Protein AF-A0A7C6WS92-F1 (afdb_monomer_lite)

Sequence (101 aa):
MKWFLNLKLGLKLSLVITLVMLISFSFLGLYAYFTAQSLLTTNINMFYSSSAQEAAKQIRHILNIELTKIESIAARPEIKTMDWSVQENVLKQEVERIGSM

Radius of gyration: 36.91 Å; chains: 1; bounding box: 66×20×95 Å

Structure (mmCIF, N/CA/C/O backbone):
data_AF-A0A7C6WS92-F1
#
_entry.id   AF-A0A7C6WS92-F1
#
loop_
_atom_site.group_PDB
_atom_site.id
_atom_site.type_symbol
_atom_site.label_atom_id
_atom_site.label_alt_id
_atom_site.label_comp_id
_atom_site.label_asym_id
_atom_site.label_entity_id
_atom_site.label_seq_id
_atom_site.pdbx_PDB_ins_code
_atom_site.Cartn_x
_atom_site.Cartn_y
_atom_site.Cartn_z
_atom_site.occupancy
_atom_site.B_iso_or_equiv
_atom_site.auth_seq_id
_atom_site.auth_comp_id
_atom_site.auth_asym_id
_atom_site.auth_atom_id
_atom_site.pdbx_PDB_model_num
ATOM 1 N N . MET A 1 1 ? 24.556 -6.493 -49.344 1.00 57.84 1 MET A N 1
ATOM 2 C CA . MET A 1 1 ? 25.214 -5.262 -48.836 1.00 57.84 1 MET A CA 1
ATOM 3 C C . MET A 1 1 ? 25.877 -4.374 -49.907 1.00 57.84 1 MET A C 1
ATOM 5 O O . MET A 1 1 ? 26.517 -3.399 -49.542 1.00 57.84 1 MET A O 1
ATOM 9 N N . LYS A 1 2 ? 25.698 -4.621 -51.221 1.00 54.31 2 LYS A N 1
ATOM 10 C CA . LYS A 1 2 ? 26.279 -3.763 -52.282 1.00 54.31 2 LYS A CA 1
ATOM 11 C C . LYS A 1 2 ? 25.687 -2.343 -52.317 1.00 54.31 2 LYS A C 1
ATOM 13 O O . LYS A 1 2 ? 26.392 -1.396 -52.632 1.00 54.31 2 LYS A O 1
ATOM 18 N N . TRP A 1 3 ? 24.418 -2.194 -51.927 1.00 69.31 3 TRP A N 1
ATOM 19 C CA . TRP A 1 3 ? 23.730 -0.899 -51.888 1.00 69.31 3 TRP A CA 1
ATOM 20 C C . TRP A 1 3 ? 24.334 0.064 -50.857 1.00 69.31 3 TRP A C 1
ATOM 22 O O . TRP A 1 3 ? 24.589 1.215 -51.185 1.00 69.31 3 TRP A O 1
ATOM 32 N N . PHE A 1 4 ? 24.670 -0.425 -49.655 1.00 64.56 4 PHE A N 1
ATOM 33 C CA . PHE A 1 4 ? 25.281 0.399 -48.607 1.00 64.56 4 PHE A CA 1
ATOM 34 C C . PHE A 1 4 ? 26.659 0.922 -49.026 1.00 64.56 4 PHE A C 1
ATOM 36 O O . PHE A 1 4 ? 26.969 2.084 -48.799 1.00 64.56 4 PHE A O 1
ATOM 43 N N . LEU A 1 5 ? 27.467 0.094 -49.701 1.00 65.69 5 LEU A N 1
ATOM 44 C CA . LEU A 1 5 ? 28.803 0.452 -50.192 1.00 65.69 5 LEU A CA 1
ATOM 45 C C . LEU A 1 5 ? 28.790 1.553 -51.269 1.00 65.69 5 LEU A C 1
ATOM 47 O O . LEU A 1 5 ? 29.750 2.319 -51.322 1.00 65.69 5 LEU A O 1
ATOM 51 N N . ASN A 1 6 ? 27.700 1.704 -52.029 1.00 72.62 6 ASN A N 1
ATOM 52 C CA . ASN A 1 6 ? 27.552 2.724 -53.079 1.00 72.62 6 ASN A CA 1
ATOM 53 C C . ASN A 1 6 ? 27.014 4.083 -52.583 1.00 72.62 6 ASN A C 1
ATOM 55 O O . ASN A 1 6 ? 26.856 5.009 -53.376 1.00 72.62 6 ASN A O 1
ATOM 59 N N . LEU A 1 7 ? 26.733 4.233 -51.285 1.00 76.25 7 LEU A N 1
ATOM 60 C CA . LEU A 1 7 ? 26.251 5.495 -50.715 1.00 76.25 7 LEU A CA 1
ATOM 61 C C . LEU A 1 7 ? 27.398 6.491 -50.474 1.00 76.25 7 LEU A C 1
ATOM 63 O O . LEU A 1 7 ? 28.515 6.103 -50.112 1.00 76.25 7 LEU A O 1
ATOM 67 N N . LYS A 1 8 ? 27.093 7.791 -50.617 1.00 85.25 8 LYS A N 1
ATOM 68 C CA . LYS A 1 8 ? 27.999 8.892 -50.243 1.00 85.25 8 LYS A CA 1
ATOM 69 C C . LYS A 1 8 ? 28.442 8.728 -48.784 1.00 85.25 8 LYS A C 1
ATOM 71 O O . LYS A 1 8 ? 27.640 8.356 -47.928 1.00 85.25 8 LYS A O 1
ATOM 76 N N . LEU A 1 9 ? 29.706 9.045 -48.499 1.00 83.00 9 LEU A N 1
ATOM 77 C CA . LEU A 1 9 ? 30.336 8.816 -47.192 1.00 83.00 9 LEU A CA 1
ATOM 78 C C . LEU A 1 9 ? 29.533 9.417 -46.021 1.00 83.00 9 LEU A C 1
ATOM 80 O O . LEU A 1 9 ? 29.316 8.740 -45.021 1.00 83.00 9 LEU A O 1
ATOM 84 N N . GLY A 1 10 ? 29.011 10.639 -46.183 1.00 84.44 10 GLY A N 1
ATOM 85 C CA . GLY A 1 10 ? 28.190 11.297 -45.159 1.00 84.44 10 GLY A CA 1
ATOM 86 C C . GLY A 1 10 ? 26.870 10.577 -44.859 1.00 84.44 10 GLY A C 1
ATOM 87 O O . GLY A 1 10 ? 26.445 10.527 -43.708 1.00 84.44 10 GLY A O 1
ATOM 88 N N . LEU A 1 11 ? 26.254 9.945 -45.864 1.00 87.44 11 LEU A N 1
ATOM 89 C CA . LEU A 1 11 ? 24.991 9.228 -45.684 1.00 87.44 11 LEU A CA 1
ATOM 90 C C . LEU A 1 11 ? 25.206 7.894 -44.959 1.00 87.44 11 LEU A C 1
ATOM 92 O O . LEU A 1 11 ? 24.410 7.545 -44.097 1.00 87.44 11 LEU A O 1
ATOM 96 N N . LYS A 1 12 ? 26.322 7.198 -45.226 1.00 86.00 12 LYS A N 1
ATOM 97 C CA . LYS A 1 12 ? 26.728 6.005 -44.457 1.00 86.00 12 LYS A CA 1
ATOM 98 C C . LYS A 1 12 ? 26.914 6.333 -42.976 1.00 86.00 12 LYS A C 1
ATOM 100 O O . LYS A 1 12 ? 26.414 5.605 -42.125 1.00 86.00 12 LYS A O 1
ATOM 105 N N . LEU A 1 13 ? 27.615 7.431 -42.685 1.00 90.50 13 LEU A N 1
ATOM 106 C CA . LEU A 1 13 ? 27.920 7.846 -41.317 1.00 90.50 13 LEU A CA 1
ATOM 107 C C . LEU A 1 13 ? 26.642 8.208 -40.549 1.00 90.50 13 LEU A C 1
ATOM 109 O O . LEU A 1 13 ? 26.429 7.722 -39.442 1.00 90.50 13 LEU A O 1
ATOM 113 N N . SER A 1 14 ? 25.757 8.989 -41.175 1.00 93.06 14 SER A N 1
ATOM 114 C CA . SER A 1 14 ? 24.464 9.352 -40.590 1.00 93.06 14 SER A CA 1
ATOM 115 C C . SER A 1 14 ? 23.603 8.124 -40.293 1.00 93.06 14 SER A C 1
ATOM 117 O O . SER A 1 14 ? 23.038 8.045 -39.208 1.00 93.06 14 SER A O 1
ATOM 119 N N . LEU A 1 15 ? 23.546 7.144 -41.201 1.00 91.94 15 LEU A N 1
ATOM 120 C CA . LEU A 1 15 ? 22.745 5.927 -41.018 1.00 91.94 15 LEU A CA 1
ATOM 121 C C . LEU A 1 15 ? 23.226 5.100 -39.819 1.00 91.94 15 LEU A C 1
ATOM 123 O O . LEU A 1 15 ? 22.410 4.615 -39.038 1.00 91.94 15 LEU A O 1
ATOM 127 N N . VAL A 1 16 ? 24.546 4.977 -39.646 1.00 92.94 16 VAL A N 1
ATOM 128 C CA . VAL A 1 16 ? 25.136 4.273 -38.497 1.00 92.94 16 VAL A CA 1
ATOM 129 C C . VAL A 1 16 ? 24.844 5.017 -37.195 1.00 92.94 16 VAL A C 1
ATOM 131 O O . VAL A 1 16 ? 24.418 4.391 -36.229 1.00 92.94 16 VAL A O 1
ATOM 134 N N . ILE A 1 17 ? 25.012 6.342 -37.166 1.00 95.12 17 ILE A N 1
ATOM 135 C CA . ILE A 1 17 ? 24.746 7.152 -35.967 1.00 95.12 17 ILE A CA 1
ATOM 136 C C . ILE A 1 17 ? 23.275 7.047 -35.557 1.00 95.12 17 ILE A C 1
ATOM 138 O O . ILE A 1 17 ? 22.981 6.788 -34.391 1.00 95.12 17 ILE A O 1
ATOM 142 N N . THR A 1 18 ? 22.348 7.190 -36.507 1.00 96.00 18 THR A N 1
ATOM 143 C CA . THR A 1 18 ? 20.912 7.066 -36.236 1.00 96.00 18 THR A CA 1
ATOM 144 C C . THR A 1 18 ? 20.559 5.669 -35.73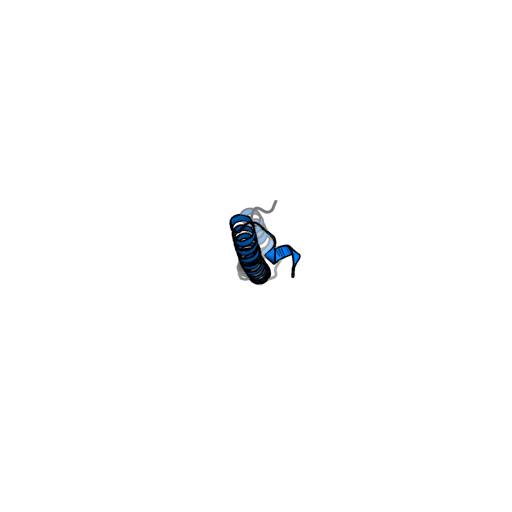8 1.00 96.00 18 THR A C 1
ATOM 146 O O . THR A 1 18 ? 19.790 5.546 -34.790 1.00 96.00 18 THR A O 1
ATOM 149 N N . LEU A 1 19 ? 21.142 4.618 -36.321 1.00 95.81 19 LEU A N 1
ATOM 150 C CA . LEU A 1 19 ? 20.899 3.247 -35.878 1.00 95.81 19 LEU A CA 1
ATOM 151 C 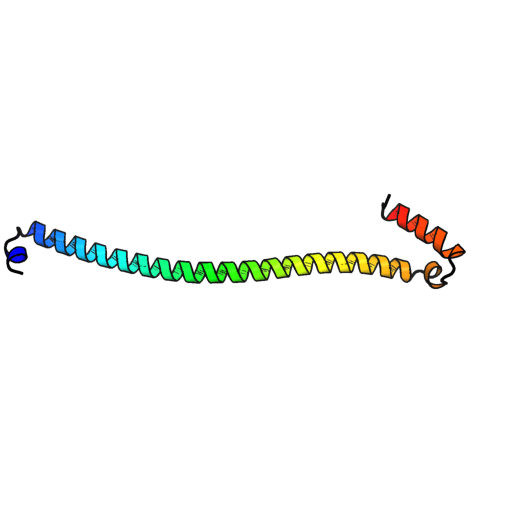C . LEU A 1 19 ? 21.379 3.024 -34.439 1.00 95.81 19 LEU A C 1
ATOM 153 O O . LEU A 1 19 ? 20.645 2.464 -33.629 1.00 95.81 19 LEU A O 1
ATOM 157 N N . VAL A 1 20 ? 22.583 3.496 -34.107 1.00 96.56 20 VAL A N 1
ATOM 158 C CA . VAL A 1 20 ? 23.131 3.395 -32.748 1.00 96.56 20 VAL A CA 1
ATOM 159 C C . VAL A 1 20 ? 22.264 4.166 -31.754 1.00 96.56 20 VAL A C 1
ATOM 161 O O . VAL A 1 20 ? 21.945 3.624 -30.699 1.00 96.56 20 VAL A O 1
ATOM 164 N N . MET A 1 21 ? 21.833 5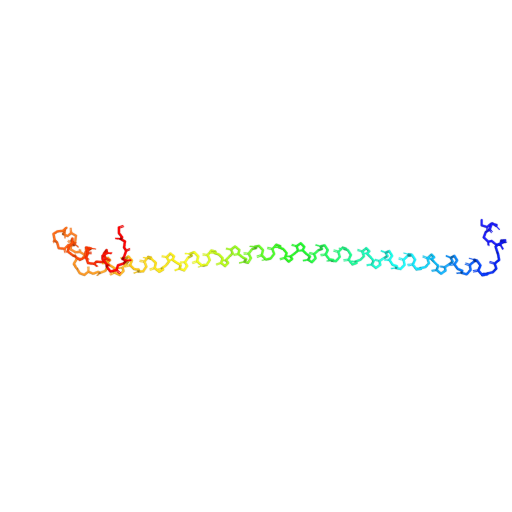.383 -32.101 1.00 96.69 21 MET A N 1
ATOM 165 C CA . MET A 1 21 ? 20.912 6.168 -31.272 1.00 96.69 21 MET A CA 1
ATOM 166 C C . MET A 1 21 ? 19.586 5.443 -31.044 1.00 96.69 21 MET A C 1
ATOM 168 O O . MET A 1 21 ? 19.094 5.378 -29.923 1.00 96.69 21 MET A O 1
ATOM 172 N N . LEU A 1 22 ? 19.000 4.874 -32.096 1.00 97.12 22 LEU A N 1
ATOM 173 C CA . LEU A 1 22 ? 17.716 4.189 -31.996 1.00 97.12 22 LEU A CA 1
ATOM 174 C C . LEU A 1 22 ? 17.821 2.978 -31.062 1.00 97.12 22 LEU A C 1
ATOM 176 O O . LEU A 1 22 ? 16.957 2.787 -30.207 1.00 97.12 22 LEU A O 1
ATOM 180 N N . ILE A 1 23 ? 18.908 2.210 -31.163 1.00 97.12 23 ILE A N 1
ATOM 181 C CA . ILE A 1 23 ? 19.169 1.066 -30.283 1.00 97.12 23 ILE A CA 1
ATOM 182 C C . ILE A 1 23 ? 19.360 1.520 -28.832 1.00 97.12 23 ILE A C 1
ATOM 184 O O . ILE A 1 23 ? 18.740 0.949 -27.935 1.00 97.12 23 ILE A O 1
ATOM 188 N N . SER A 1 24 ? 20.177 2.547 -28.584 1.00 96.44 24 SER A N 1
ATOM 189 C CA . SER A 1 24 ? 20.462 3.000 -27.219 1.00 96.44 24 SER A CA 1
ATOM 190 C C . SER A 1 24 ? 19.227 3.582 -26.531 1.00 96.44 24 SER A C 1
ATOM 192 O O . SER A 1 24 ? 18.937 3.214 -25.392 1.00 96.44 24 SER A O 1
ATOM 194 N N . PHE A 1 25 ? 18.441 4.410 -27.224 1.00 96.81 25 PHE A N 1
ATOM 195 C CA . PHE A 1 25 ? 17.192 4.939 -26.674 1.00 96.81 25 PHE A CA 1
ATOM 196 C C . PHE A 1 25 ? 16.129 3.859 -26.478 1.00 96.81 25 PHE A C 1
ATOM 198 O O . PHE A 1 25 ? 15.431 3.883 -25.467 1.00 96.81 25 PHE A O 1
ATOM 205 N N . SER A 1 26 ? 16.029 2.886 -27.387 1.00 96.94 26 SER A N 1
ATOM 206 C CA . SER A 1 26 ? 15.083 1.774 -27.228 1.00 96.94 26 SER A CA 1
ATOM 207 C C . SER A 1 26 ? 15.429 0.923 -26.011 1.00 96.94 26 SER A C 1
ATOM 209 O O . SER A 1 26 ? 14.547 0.585 -25.224 1.00 96.94 26 SER A O 1
ATOM 211 N N . PHE A 1 27 ? 16.715 0.618 -25.816 1.00 96.94 27 PHE A N 1
ATOM 212 C CA . PHE A 1 27 ? 17.174 -0.146 -24.661 1.00 96.94 27 PHE A CA 1
ATOM 213 C C . PHE A 1 27 ? 16.887 0.588 -23.348 1.00 96.94 27 PHE A C 1
ATOM 215 O O . PHE A 1 27 ? 16.303 0.010 -22.432 1.00 96.94 27 PHE A O 1
ATOM 222 N N . LEU A 1 28 ? 17.235 1.876 -23.273 1.00 96.88 28 LEU A N 1
ATOM 223 C CA . LEU A 1 28 ? 16.969 2.699 -22.093 1.00 96.88 28 LEU A CA 1
ATOM 224 C C . LEU A 1 28 ? 15.471 2.836 -21.814 1.00 96.88 28 LEU A C 1
ATOM 226 O O . LEU A 1 28 ? 15.054 2.711 -20.666 1.00 96.88 28 LEU A O 1
ATOM 230 N N . GLY A 1 29 ? 14.662 3.051 -22.853 1.00 96.94 29 GLY A N 1
ATOM 231 C CA . GLY A 1 29 ? 13.212 3.167 -22.733 1.00 96.94 29 GLY A CA 1
ATOM 232 C C . GLY A 1 29 ? 12.575 1.891 -22.189 1.00 96.94 29 GLY A C 1
ATOM 233 O O . GLY A 1 29 ? 11.796 1.956 -21.241 1.00 96.94 29 GLY A O 1
ATOM 234 N N . LEU A 1 30 ? 12.953 0.728 -22.727 1.00 97.00 30 LEU A N 1
ATOM 235 C CA . LEU A 1 30 ? 12.468 -0.565 -22.238 1.00 97.00 30 LEU A CA 1
ATOM 236 C C . LEU A 1 30 ? 12.907 -0.820 -20.795 1.00 97.00 30 LEU A C 1
ATOM 238 O O . LEU A 1 30 ? 12.084 -1.182 -19.957 1.00 97.00 30 LEU A O 1
ATOM 242 N N . TYR A 1 31 ? 14.182 -0.585 -20.482 1.00 97.56 31 TYR A N 1
ATOM 243 C CA . TYR A 1 31 ? 14.703 -0.768 -19.129 1.00 97.56 31 TYR A CA 1
ATOM 244 C C . TYR A 1 31 ? 13.979 0.121 -18.107 1.00 97.56 31 TYR A C 1
ATOM 246 O O . TYR A 1 31 ? 13.551 -0.350 -17.048 1.00 97.56 31 TYR A O 1
ATOM 254 N N . ALA A 1 32 ? 13.790 1.399 -18.444 1.00 97.00 32 ALA A N 1
ATOM 255 C CA . ALA A 1 32 ? 13.057 2.344 -17.614 1.00 97.00 32 ALA A CA 1
ATOM 256 C C . ALA A 1 32 ? 11.592 1.925 -17.442 1.00 97.00 32 ALA A C 1
ATOM 258 O O . ALA A 1 32 ? 11.080 1.966 -16.326 1.00 97.00 32 ALA A O 1
ATOM 259 N N . TYR A 1 33 ? 10.939 1.467 -18.514 1.00 96.62 33 TYR A N 1
ATOM 260 C CA . TYR A 1 33 ? 9.552 1.012 -18.480 1.00 96.62 33 TYR A CA 1
AT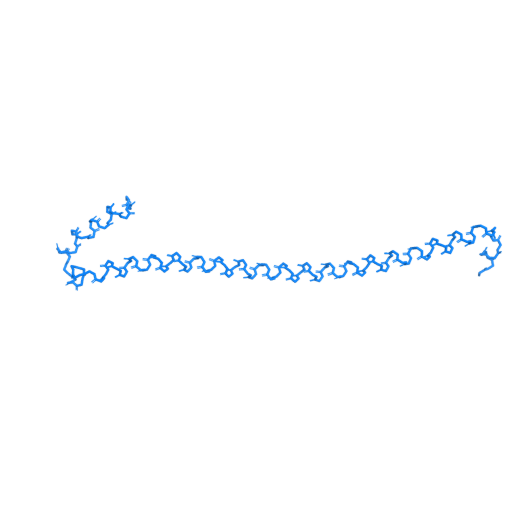OM 261 C C . TYR A 1 33 ? 9.355 -0.175 -17.530 1.00 96.62 33 TYR A C 1
ATOM 263 O O . TYR A 1 33 ? 8.520 -0.101 -16.629 1.00 96.62 33 TYR A O 1
ATOM 271 N N . PHE A 1 34 ? 10.157 -1.236 -17.665 1.00 96.06 34 PHE A N 1
ATOM 272 C CA . PHE A 1 34 ? 10.045 -2.415 -16.798 1.00 96.06 34 PHE A CA 1
ATOM 273 C C . PHE A 1 34 ? 10.344 -2.087 -15.332 1.00 96.06 34 PHE A C 1
ATOM 275 O O . PHE A 1 34 ? 9.649 -2.557 -14.428 1.00 96.06 34 PHE A O 1
ATOM 282 N N . THR A 1 35 ? 11.337 -1.229 -15.088 1.00 96.44 35 THR A N 1
ATOM 283 C CA . THR A 1 35 ? 11.678 -0.778 -13.733 1.00 96.44 35 THR A CA 1
ATOM 284 C C . THR A 1 35 ? 10.535 0.030 -13.119 1.00 96.44 35 THR A C 1
ATOM 286 O O . THR A 1 35 ? 10.101 -0.257 -12.002 1.00 96.44 35 THR A O 1
ATOM 289 N N . ALA A 1 36 ? 10.004 1.010 -13.856 1.00 95.38 36 ALA A N 1
ATOM 290 C CA . ALA A 1 36 ? 8.902 1.850 -13.403 1.00 95.38 36 ALA A CA 1
ATOM 291 C C . ALA A 1 36 ? 7.639 1.026 -13.130 1.00 95.38 36 ALA A C 1
ATOM 293 O O . ALA A 1 36 ? 7.003 1.220 -12.099 1.00 95.38 36 ALA A O 1
ATOM 294 N N . GLN A 1 37 ? 7.308 0.066 -13.996 1.00 95.19 37 GLN A N 1
ATOM 295 C CA . GLN A 1 37 ? 6.162 -0.824 -13.812 1.00 95.19 37 GLN A CA 1
ATOM 296 C C . GLN A 1 37 ? 6.273 -1.647 -12.519 1.00 95.19 37 GLN A C 1
ATOM 298 O O . GLN A 1 37 ? 5.316 -1.713 -11.741 1.00 95.19 37 GLN A O 1
ATOM 303 N N . SER A 1 38 ? 7.440 -2.250 -12.269 1.00 94.25 38 SER A N 1
ATOM 304 C CA . SER A 1 38 ? 7.687 -3.052 -11.065 1.00 94.25 38 SER A CA 1
ATOM 305 C C . SER A 1 38 ? 7.605 -2.204 -9.794 1.00 94.25 38 SER A C 1
ATOM 307 O O . SER A 1 38 ? 6.918 -2.566 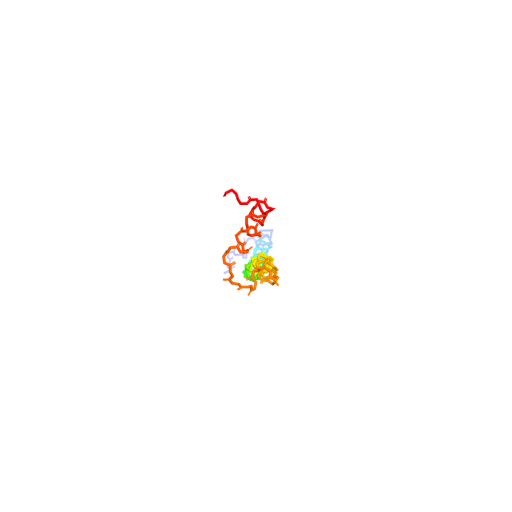-8.833 1.00 94.25 38 SER A O 1
ATOM 309 N N . LEU A 1 39 ? 8.257 -1.036 -9.801 1.00 95.12 39 LEU A N 1
ATOM 310 C CA . LEU A 1 39 ? 8.230 -0.110 -8.673 1.00 95.12 39 LEU A CA 1
ATOM 311 C C . LEU A 1 39 ? 6.818 0.407 -8.419 1.00 95.12 39 LEU A C 1
ATOM 313 O O . LEU A 1 39 ? 6.378 0.413 -7.274 1.00 95.12 39 LEU A O 1
ATOM 317 N N . LEU A 1 40 ? 6.089 0.804 -9.460 1.00 95.56 40 LEU A N 1
ATOM 318 C CA . LEU A 1 40 ? 4.738 1.334 -9.319 1.00 95.56 40 LEU A CA 1
ATOM 319 C C . LEU A 1 40 ? 3.798 0.287 -8.719 1.00 95.56 40 LEU A C 1
ATOM 321 O O . LEU A 1 40 ? 3.123 0.570 -7.736 1.00 95.56 40 LEU A O 1
ATOM 325 N N . THR A 1 41 ? 3.819 -0.940 -9.241 1.00 93.75 41 THR A N 1
ATOM 326 C CA . THR A 1 41 ? 2.988 -2.043 -8.732 1.00 93.75 41 THR A CA 1
ATOM 327 C C . THR A 1 41 ? 3.291 -2.342 -7.263 1.00 93.75 41 THR A C 1
ATOM 329 O O . THR A 1 41 ? 2.382 -2.479 -6.445 1.00 93.75 41 THR A O 1
ATOM 332 N N . THR A 1 42 ? 4.575 -2.389 -6.903 1.00 94.75 42 THR A N 1
ATOM 333 C CA . THR A 1 42 ? 5.009 -2.647 -5.523 1.00 94.75 42 THR A CA 1
ATOM 334 C C . THR A 1 42 ? 4.574 -1.520 -4.585 1.00 94.75 42 THR A C 1
ATOM 336 O O . THR A 1 42 ? 4.001 -1.784 -3.529 1.00 94.75 42 THR A O 1
ATOM 339 N N . ASN A 1 43 ? 4.780 -0.262 -4.983 1.00 94.56 43 ASN A N 1
ATOM 340 C CA . ASN A 1 43 ? 4.379 0.902 -4.192 1.00 94.56 43 ASN A CA 1
ATOM 341 C C . ASN A 1 43 ? 2.863 0.973 -4.006 1.00 94.56 43 ASN A C 1
ATOM 343 O O . ASN A 1 43 ? 2.407 1.231 -2.898 1.00 94.56 43 ASN A O 1
ATOM 347 N N . ILE A 1 44 ? 2.087 0.696 -5.054 1.00 95.12 44 ILE A N 1
ATOM 348 C CA . ILE A 1 44 ? 0.624 0.679 -4.989 1.00 95.12 44 ILE A CA 1
ATOM 349 C C . ILE A 1 44 ? 0.139 -0.378 -3.989 1.00 95.12 44 ILE A C 1
ATOM 351 O O . ILE A 1 44 ? -0.668 -0.069 -3.115 1.00 95.12 44 ILE A O 1
ATOM 355 N N . ASN A 1 45 ? 0.665 -1.604 -4.060 1.00 93.12 45 ASN A N 1
ATOM 356 C CA . ASN A 1 45 ? 0.275 -2.674 -3.138 1.00 93.12 45 ASN A CA 1
ATOM 357 C C . ASN A 1 45 ? 0.638 -2.350 -1.681 1.00 93.12 45 ASN A C 1
ATOM 359 O O . ASN A 1 45 ? -0.186 -2.533 -0.782 1.00 93.12 45 ASN A O 1
ATOM 363 N N . MET A 1 46 ? 1.845 -1.826 -1.440 1.00 93.56 46 MET A N 1
ATOM 364 C CA . MET A 1 46 ? 2.258 -1.395 -0.101 1.00 93.56 46 MET A CA 1
ATOM 365 C C . MET A 1 46 ? 1.390 -0.245 0.418 1.00 93.56 46 MET A C 1
ATOM 367 O O . MET A 1 46 ? 0.971 -0.267 1.575 1.00 93.56 46 MET A O 1
ATOM 371 N N . PHE A 1 47 ? 1.079 0.733 -0.435 1.00 95.44 47 PHE A N 1
ATOM 372 C CA . PHE A 1 47 ? 0.232 1.866 -0.083 1.00 95.44 47 PHE A CA 1
ATOM 373 C C . PHE A 1 47 ? -1.183 1.420 0.295 1.00 95.44 47 PHE A C 1
ATOM 375 O O . PHE A 1 47 ? -1.675 1.823 1.347 1.00 95.44 47 PHE A O 1
ATOM 382 N N . TYR A 1 48 ? -1.815 0.547 -0.497 1.00 92.69 48 TYR A N 1
ATOM 383 C CA . TYR A 1 48 ? -3.150 0.031 -0.184 1.00 92.69 48 TYR A CA 1
ATOM 384 C C . TYR A 1 48 ? -3.181 -0.734 1.138 1.00 92.69 48 TYR A C 1
ATOM 386 O O . TYR A 1 48 ? -4.058 -0.484 1.963 1.00 92.69 48 TYR A O 1
ATOM 394 N N . SER A 1 49 ? -2.215 -1.628 1.371 1.00 95.12 49 SER A N 1
ATOM 395 C CA . SER A 1 49 ? -2.147 -2.386 2.624 1.00 95.12 49 SER A CA 1
ATOM 396 C C . SER A 1 49 ? -1.928 -1.471 3.829 1.00 95.12 49 SER A C 1
ATOM 398 O O . SER A 1 49 ? -2.593 -1.630 4.851 1.00 95.12 49 SER A O 1
ATOM 400 N N . SER A 1 50 ? -1.014 -0.506 3.712 1.00 95.88 50 SER A N 1
ATOM 401 C CA . SER A 1 50 ? -0.729 0.462 4.773 1.00 95.88 50 SER A CA 1
ATOM 402 C C . SER A 1 50 ? -1.950 1.336 5.068 1.00 95.88 50 SER A C 1
ATOM 404 O O . SER A 1 50 ? -2.370 1.455 6.215 1.00 95.88 50 SER A O 1
ATOM 406 N N . SER A 1 51 ? -2.599 1.863 4.027 1.00 95.50 51 SER A N 1
ATOM 407 C CA . SER A 1 51 ? -3.806 2.682 4.160 1.00 95.50 51 SER A CA 1
ATOM 408 C C . SER A 1 51 ? -4.956 1.911 4.812 1.00 95.50 51 SER A C 1
ATOM 410 O O . SER A 1 51 ? -5.589 2.426 5.734 1.00 95.50 51 SER A O 1
ATOM 412 N N . ALA A 1 52 ? -5.185 0.658 4.407 1.00 95.88 52 ALA A N 1
ATOM 413 C CA . ALA A 1 52 ? -6.193 -0.199 5.024 1.00 95.88 52 ALA A CA 1
ATOM 414 C C . ALA A 1 52 ? -5.882 -0.473 6.505 1.00 95.88 52 ALA A C 1
ATOM 416 O O . ALA A 1 52 ? -6.781 -0.435 7.347 1.00 95.88 52 ALA A O 1
ATOM 417 N N . GLN A 1 53 ? -4.612 -0.712 6.842 1.00 97.44 53 GLN A N 1
ATOM 418 C CA . GLN A 1 53 ? -4.187 -0.928 8.220 1.00 97.44 53 GLN A CA 1
ATOM 419 C C . GLN A 1 53 ? -4.370 0.326 9.084 1.00 97.44 53 GLN A C 1
ATOM 421 O O . GLN A 1 53 ? -4.850 0.218 10.212 1.00 97.44 53 GLN A O 1
ATOM 426 N N . GLU A 1 54 ? -4.026 1.507 8.573 1.00 96.56 54 GLU A N 1
ATOM 427 C CA . GLU A 1 54 ? -4.229 2.769 9.289 1.00 96.56 54 GLU A CA 1
ATOM 428 C C . GLU A 1 54 ? -5.718 3.083 9.481 1.00 96.56 54 GLU A C 1
ATOM 430 O O . GLU A 1 54 ? -6.134 3.420 10.590 1.00 96.56 54 GLU A O 1
ATOM 435 N N . ALA A 1 55 ? -6.553 2.852 8.463 1.00 96.06 55 ALA A N 1
ATOM 436 C CA . ALA A 1 55 ? -8.004 2.977 8.596 1.00 96.06 55 ALA A CA 1
ATOM 437 C C . ALA A 1 55 ? -8.562 2.020 9.666 1.00 96.06 55 ALA A C 1
ATOM 439 O O . ALA A 1 55 ? -9.352 2.423 10.522 1.00 96.06 55 ALA A O 1
ATOM 440 N N . ALA A 1 56 ? -8.107 0.763 9.684 1.00 97.06 56 ALA A N 1
ATOM 441 C CA . ALA A 1 56 ? -8.506 -0.209 10.700 1.00 97.06 56 ALA A CA 1
ATOM 442 C C . ALA A 1 56 ? -8.060 0.206 12.114 1.00 97.06 56 ALA A C 1
ATOM 444 O O . ALA A 1 56 ? -8.830 0.069 13.068 1.00 97.06 56 ALA A O 1
ATOM 445 N N . LYS A 1 57 ? -6.845 0.750 12.267 1.00 97.50 57 LYS A N 1
ATOM 446 C CA . LYS A 1 57 ? -6.367 1.303 13.545 1.00 97.50 57 LYS A CA 1
ATOM 447 C C . LYS A 1 57 ? -7.230 2.472 14.003 1.00 97.50 57 LYS A C 1
ATOM 449 O O . LYS A 1 57 ? -7.577 2.528 15.181 1.00 97.50 57 LYS A O 1
ATOM 454 N N . GLN A 1 58 ? -7.608 3.367 13.094 1.00 97.69 58 GLN A N 1
ATOM 455 C CA . GLN A 1 58 ? -8.458 4.510 13.413 1.00 97.69 58 GLN A CA 1
ATOM 456 C C . GLN A 1 58 ? -9.851 4.065 13.872 1.00 97.69 58 GLN A C 1
ATOM 458 O O . GLN A 1 58 ? -10.327 4.525 14.908 1.00 97.69 58 GLN A O 1
ATOM 463 N N . ILE A 1 59 ? -10.465 3.105 13.173 1.00 97.31 59 ILE A N 1
ATOM 464 C CA . ILE A 1 59 ? -11.742 2.507 13.590 1.00 97.31 59 ILE A CA 1
ATOM 465 C C . ILE A 1 59 ? -11.604 1.862 14.971 1.00 97.31 59 ILE A C 1
ATOM 467 O O . ILE A 1 59 ? -12.422 2.111 15.853 1.00 97.31 59 ILE A O 1
ATOM 471 N N . ARG A 1 60 ? -10.548 1.072 15.200 1.00 96.94 60 ARG A N 1
ATOM 472 C CA . ARG A 1 60 ? -10.300 0.447 16.505 1.00 96.94 60 ARG A CA 1
ATOM 473 C C . ARG A 1 60 ? -10.097 1.480 17.613 1.00 96.94 60 ARG A C 1
ATOM 475 O O . ARG A 1 60 ? -10.557 1.256 18.726 1.00 96.94 60 ARG A O 1
ATOM 482 N N . HIS A 1 61 ? -9.437 2.598 17.331 1.00 96.94 61 HIS A N 1
ATOM 483 C CA . HIS A 1 61 ? -9.264 3.676 18.300 1.00 96.94 61 HIS A CA 1
ATOM 484 C C . HIS A 1 61 ? -10.608 4.294 18.701 1.00 96.94 61 HIS A C 1
ATOM 486 O O . HIS A 1 61 ? -10.884 4.418 19.892 1.00 96.94 61 HIS A O 1
ATOM 492 N N . ILE A 1 62 ? -11.468 4.593 17.723 1.00 96.19 62 ILE A N 1
ATOM 493 C CA . ILE A 1 62 ? -12.820 5.112 17.970 1.00 96.19 62 ILE A CA 1
ATOM 494 C C . ILE A 1 62 ? -13.639 4.101 18.780 1.00 96.19 62 ILE A C 1
ATOM 496 O O . ILE A 1 62 ? -14.211 4.456 19.806 1.00 96.19 62 ILE A O 1
ATOM 500 N N . LEU A 1 63 ? -13.636 2.827 18.376 1.00 96.81 63 LEU A N 1
ATOM 501 C CA . LEU A 1 63 ? -14.345 1.766 19.094 1.00 96.81 63 LEU A CA 1
ATOM 502 C C . LEU A 1 63 ? -13.861 1.620 20.537 1.00 96.81 63 LEU A C 1
ATOM 504 O O . LEU A 1 63 ? -14.682 1.490 21.435 1.00 96.81 63 LEU A O 1
ATOM 508 N N . ASN A 1 64 ? -12.551 1.677 20.779 1.00 97.06 64 ASN A N 1
ATOM 509 C CA . ASN A 1 64 ? -12.004 1.595 22.131 1.00 97.06 64 ASN A CA 1
ATOM 510 C C . ASN A 1 64 ? -12.424 2.789 22.996 1.00 97.06 64 ASN A C 1
ATOM 512 O O . ASN A 1 64 ? -12.676 2.605 24.184 1.00 97.06 64 ASN A O 1
ATOM 516 N N . ILE A 1 65 ? -12.514 3.995 22.426 1.00 95.06 65 ILE A N 1
ATOM 517 C CA . ILE A 1 65 ? -13.018 5.173 23.143 1.00 95.06 65 ILE A CA 1
ATOM 518 C C . ILE A 1 65 ? -14.478 4.958 23.547 1.00 95.06 65 ILE A C 1
ATOM 520 O O . ILE A 1 65 ? -14.815 5.144 24.716 1.00 95.06 65 ILE A O 1
ATOM 524 N N . GLU A 1 66 ? -15.334 4.544 22.612 1.00 92.44 66 GLU A N 1
ATOM 525 C CA . GLU A 1 66 ? -16.752 4.309 22.907 1.00 92.44 66 GLU A CA 1
ATOM 526 C C . GLU A 1 66 ? -16.953 3.151 23.893 1.00 92.44 66 GLU A C 1
ATOM 528 O O . GLU A 1 66 ? -17.734 3.274 24.835 1.00 92.44 66 GLU A O 1
ATOM 533 N N . LEU A 1 67 ? -16.184 2.066 23.756 1.00 95.69 67 LEU A N 1
ATOM 534 C CA . LEU A 1 67 ? -16.197 0.954 24.705 1.00 95.69 67 LEU A CA 1
ATOM 535 C C . LEU A 1 67 ? -15.800 1.426 26.108 1.00 95.69 67 LEU A C 1
ATOM 537 O O . LEU A 1 67 ? -16.518 1.159 27.063 1.00 95.69 67 LEU A O 1
ATOM 541 N N . THR A 1 68 ? -14.717 2.200 26.225 1.00 94.38 68 THR A N 1
ATOM 542 C CA . THR A 1 68 ? -14.244 2.739 27.512 1.00 94.38 68 THR A CA 1
ATOM 543 C C . THR A 1 68 ? -15.299 3.638 28.161 1.00 94.38 68 THR A C 1
ATOM 545 O O . THR A 1 68 ? -15.483 3.598 29.378 1.00 94.38 68 THR A O 1
ATOM 548 N N . LYS A 1 69 ? -16.032 4.442 27.375 1.00 90.12 69 LYS A N 1
ATOM 549 C CA . LYS A 1 69 ? -17.149 5.251 27.891 1.00 90.12 69 LYS A CA 1
ATOM 550 C C . LYS A 1 69 ? -18.257 4.362 28.460 1.00 90.12 69 LYS A C 1
ATOM 552 O O . LYS A 1 69 ? -18.714 4.614 29.572 1.00 90.12 69 LYS A O 1
ATOM 557 N N . ILE A 1 70 ? -18.660 3.319 27.732 1.00 90.12 70 ILE A N 1
ATOM 558 C CA . ILE A 1 70 ? -19.697 2.377 28.183 1.00 90.12 70 ILE A CA 1
ATOM 559 C C . ILE A 1 70 ? -19.235 1.626 29.435 1.00 90.12 70 ILE A C 1
ATOM 561 O O . ILE A 1 70 ? -19.980 1.550 30.408 1.00 90.12 70 ILE A O 1
ATOM 565 N N . GLU A 1 71 ? -18.001 1.124 29.451 1.00 93.00 71 GLU A N 1
ATOM 566 C CA . GLU A 1 71 ? -17.405 0.450 30.608 1.00 93.00 71 GLU A CA 1
ATOM 567 C C . GLU A 1 71 ? -17.341 1.375 31.828 1.00 93.00 71 GLU A C 1
ATOM 569 O O . GLU A 1 71 ? -17.645 0.951 32.941 1.00 93.00 71 GLU A O 1
ATOM 574 N N . SER A 1 72 ? -17.019 2.655 31.627 1.00 90.75 72 SER A N 1
ATOM 575 C CA . SER A 1 72 ? -17.025 3.658 32.692 1.00 90.75 72 SER A CA 1
ATOM 576 C C . SER A 1 72 ? -18.422 3.870 33.279 1.00 90.75 72 SER A C 1
ATOM 578 O O . SER A 1 72 ? -18.555 3.936 34.502 1.00 90.75 72 SER A O 1
ATOM 580 N N . ILE A 1 73 ? -19.464 3.924 32.442 1.00 89.38 73 ILE A N 1
ATOM 581 C CA . ILE A 1 73 ? -20.859 4.011 32.901 1.00 89.38 73 ILE A CA 1
ATOM 582 C C . ILE A 1 73 ? -21.249 2.723 33.639 1.00 89.38 73 ILE A C 1
ATOM 584 O O . ILE A 1 73 ? -21.762 2.788 34.752 1.00 89.38 73 ILE A O 1
ATOM 588 N N . ALA A 1 74 ? -20.943 1.553 33.075 1.00 89.06 74 ALA A N 1
ATOM 589 C CA . ALA A 1 74 ? -21.249 0.252 33.668 1.00 89.06 74 ALA A CA 1
ATOM 590 C C . ALA A 1 74 ? -20.524 0.005 35.004 1.00 89.06 74 ALA A C 1
ATOM 592 O O . ALA A 1 74 ? -21.026 -0.713 35.870 1.00 89.06 74 ALA A O 1
ATOM 593 N N . ALA A 1 75 ? -19.348 0.605 35.204 1.00 91.00 75 ALA A N 1
ATOM 594 C CA . ALA A 1 75 ? -18.579 0.473 36.435 1.00 91.00 75 ALA A CA 1
ATOM 595 C C . ALA A 1 75 ? -19.178 1.246 37.625 1.00 91.00 75 ALA A C 1
ATOM 597 O O . ALA A 1 75 ? -18.795 0.960 38.769 1.00 91.00 75 ALA A O 1
ATOM 598 N N . ARG A 1 76 ? -20.098 2.191 37.376 1.00 89.38 76 ARG A N 1
ATOM 599 C CA . ARG A 1 76 ? -20.726 3.030 38.404 1.00 89.38 76 ARG A CA 1
ATOM 600 C C . ARG A 1 76 ? -21.511 2.182 39.417 1.00 89.38 76 ARG A C 1
ATOM 602 O O . ARG A 1 76 ? -22.240 1.275 39.004 1.00 89.38 76 ARG A O 1
ATOM 609 N N . PRO A 1 77 ? -21.393 2.452 40.731 1.00 88.31 77 PRO A N 1
ATOM 610 C CA . PRO A 1 77 ? -22.110 1.703 41.764 1.00 88.31 77 PRO A CA 1
ATOM 611 C C . PRO A 1 77 ? -23.621 1.649 41.527 1.00 88.31 77 PRO A C 1
ATOM 613 O O . PRO A 1 77 ? -24.219 0.593 41.695 1.00 88.31 77 PRO A O 1
ATOM 616 N N . GLU A 1 78 ? -24.210 2.752 41.067 1.00 89.19 78 GLU A N 1
ATOM 617 C CA . GLU A 1 78 ? -25.638 2.899 40.775 1.00 89.19 78 GLU A CA 1
ATOM 618 C C . GLU A 1 78 ? -26.092 2.026 39.600 1.00 89.19 78 GLU A C 1
ATOM 620 O O . GLU A 1 78 ? -27.240 1.598 39.569 1.00 89.19 78 GLU A O 1
ATOM 625 N N . ILE A 1 79 ? -25.195 1.736 38.649 1.00 89.25 79 ILE A N 1
ATOM 626 C CA . ILE A 1 79 ? -25.467 0.852 37.508 1.00 89.25 79 ILE A CA 1
ATOM 627 C C . ILE A 1 79 ? -25.278 -0.619 37.891 1.00 89.25 79 ILE A C 1
ATOM 629 O O . ILE A 1 79 ? -26.055 -1.473 37.465 1.00 89.25 79 ILE A O 1
ATOM 633 N N . LYS A 1 80 ? -24.316 -0.929 38.765 1.00 91.06 80 LYS A N 1
ATOM 634 C CA . LYS A 1 80 ? -24.054 -2.299 39.239 1.00 91.06 80 LYS A CA 1
ATOM 635 C C . LYS A 1 80 ? -25.182 -2.914 40.067 1.00 91.06 80 LYS A C 1
ATOM 637 O O . LYS A 1 80 ? -25.229 -4.135 40.179 1.00 91.06 80 LYS A O 1
ATOM 642 N N . THR A 1 81 ? -26.070 -2.104 40.643 1.00 89.81 81 THR A N 1
ATOM 643 C CA . THR A 1 81 ? -27.224 -2.584 41.429 1.00 89.81 81 THR A CA 1
ATOM 644 C C . THR A 1 81 ? -28.209 -3.402 40.596 1.00 89.81 81 THR A C 1
ATOM 646 O O . THR A 1 81 ? -28.938 -4.210 41.161 1.00 89.81 81 THR A O 1
ATOM 649 N N . MET A 1 82 ? -28.240 -3.192 39.271 1.00 84.38 82 MET A N 1
ATOM 650 C CA . MET A 1 82 ? -29.249 -3.745 38.357 1.00 84.38 82 MET A CA 1
ATOM 651 C C . MET A 1 82 ? -30.701 -3.375 38.727 1.00 84.38 82 MET A C 1
ATOM 653 O O . MET A 1 82 ? -31.636 -4.016 38.253 1.00 84.38 82 MET A O 1
ATOM 657 N N . ASP A 1 83 ? -30.898 -2.327 39.539 1.00 91.88 83 ASP A N 1
ATOM 658 C CA . ASP A 1 83 ? -32.213 -1.777 39.882 1.00 91.88 83 ASP A CA 1
ATOM 659 C C . ASP A 1 83 ? -32.537 -0.586 38.977 1.00 91.88 83 ASP A C 1
ATOM 661 O O . ASP A 1 83 ? -31.930 0.484 39.080 1.00 91.88 83 ASP A O 1
ATOM 665 N N . TRP A 1 84 ? -33.533 -0.768 38.110 1.00 87.81 84 TRP A N 1
ATOM 666 C CA . TRP A 1 84 ? -33.972 0.247 37.156 1.00 87.81 84 TRP A CA 1
ATOM 667 C C . TRP A 1 84 ? -34.313 1.589 37.821 1.00 87.81 84 TRP A C 1
ATOM 669 O O . TRP A 1 84 ? -33.972 2.643 37.289 1.00 87.81 84 TRP A O 1
ATOM 679 N N . SER A 1 85 ? -34.903 1.562 39.017 1.00 88.50 85 SER A N 1
ATOM 680 C CA . SER A 1 85 ? -35.345 2.765 39.737 1.00 88.50 85 SER A CA 1
ATOM 681 C C . SER A 1 85 ? -34.173 3.673 40.128 1.00 88.50 85 SER A C 1
ATOM 683 O O . SER A 1 85 ? -34.316 4.892 40.220 1.00 88.50 85 SER A O 1
ATOM 685 N N . VAL A 1 86 ? -32.999 3.076 40.355 1.00 86.75 86 VAL A N 1
ATOM 686 C CA . VAL A 1 86 ? -31.750 3.770 40.697 1.00 86.75 86 VAL A CA 1
ATOM 687 C C . VAL A 1 86 ? -30.974 4.141 39.430 1.00 86.75 86 VAL A C 1
ATOM 689 O O . VAL A 1 86 ? -30.426 5.241 39.333 1.00 86.75 86 VAL A O 1
ATOM 692 N N . GLN A 1 87 ? -30.963 3.251 38.436 1.00 89.50 87 GLN A N 1
ATOM 693 C CA . GLN A 1 87 ? -30.242 3.428 37.175 1.00 89.50 87 GLN A CA 1
ATOM 694 C C . GLN A 1 87 ? -30.811 4.546 36.301 1.00 89.50 87 GLN A C 1
ATOM 696 O O . GLN A 1 87 ? -30.046 5.292 35.691 1.00 89.50 87 GLN A O 1
ATOM 701 N N . GLU A 1 88 ? -32.139 4.670 36.237 1.00 89.25 88 GLU A N 1
ATOM 702 C CA . GLU A 1 88 ? -32.833 5.567 35.309 1.00 89.25 88 GLU A CA 1
ATOM 703 C C . GLU A 1 88 ? -32.364 7.021 35.446 1.00 89.25 88 GLU A C 1
ATOM 705 O O . GLU A 1 88 ? -32.080 7.684 34.446 1.00 89.25 88 GLU A O 1
ATOM 710 N N . ASN A 1 89 ? -32.219 7.506 36.682 1.00 85.88 89 ASN A N 1
ATOM 711 C CA . ASN A 1 89 ? -31.787 8.878 36.950 1.00 85.88 89 ASN A CA 1
ATOM 712 C C . ASN A 1 89 ? -30.353 9.140 36.470 1.00 85.88 89 ASN A C 1
ATOM 714 O O . ASN A 1 89 ? -30.069 10.196 35.906 1.00 85.88 89 ASN A O 1
ATOM 718 N N . VAL A 1 90 ? -29.457 8.168 36.655 1.00 85.81 90 VAL A N 1
ATOM 719 C CA . VAL A 1 90 ? -28.049 8.279 36.249 1.00 85.81 90 VAL A CA 1
ATOM 720 C C . VAL A 1 90 ? -27.912 8.176 34.730 1.00 85.81 90 VAL A C 1
ATOM 722 O O . VAL A 1 90 ? -27.164 8.939 34.123 1.00 85.81 90 VAL A O 1
ATOM 725 N N . LEU A 1 91 ? -28.668 7.281 34.091 1.00 86.88 91 LEU A N 1
ATOM 726 C CA . LEU A 1 91 ? -28.657 7.117 32.637 1.00 86.88 91 LEU A CA 1
ATOM 727 C C . LEU A 1 91 ? -29.238 8.338 31.914 1.00 86.88 91 LEU A C 1
ATOM 729 O O . LEU A 1 91 ? -28.675 8.756 30.906 1.00 86.88 91 LEU A O 1
ATOM 733 N N . LYS A 1 92 ? -30.304 8.957 32.442 1.00 88.06 92 LYS A N 1
ATOM 734 C CA . LYS A 1 92 ? -30.858 10.211 31.899 1.00 88.06 92 LYS A CA 1
ATOM 735 C C . 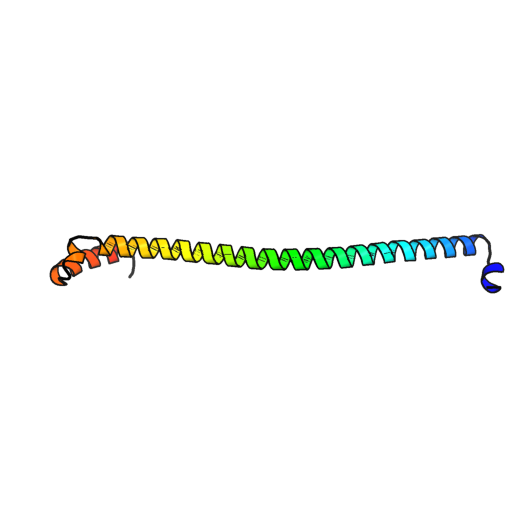LYS A 1 92 ? -29.838 11.353 31.928 1.00 88.06 92 LYS A C 1
ATOM 737 O O . LYS A 1 92 ? -29.674 12.041 30.926 1.00 88.06 92 LYS A O 1
ATOM 742 N N . GLN A 1 93 ? -29.098 11.498 33.029 1.00 85.75 93 GLN A N 1
ATOM 743 C CA . GLN A 1 93 ? -28.015 12.484 33.124 1.00 85.75 93 GLN A CA 1
ATOM 744 C C . GLN A 1 93 ? -26.874 12.202 32.134 1.00 85.75 93 GLN A C 1
ATOM 746 O O . GLN A 1 93 ? -26.309 13.131 31.560 1.00 85.75 93 GLN A O 1
ATOM 751 N N . GLU A 1 94 ? -26.529 10.931 31.906 1.00 83.56 94 GLU A N 1
ATOM 752 C CA . GLU A 1 94 ? -25.517 10.568 30.908 1.00 83.56 94 GLU A CA 1
ATOM 753 C C . GLU A 1 94 ? -25.982 10.857 29.476 1.00 83.56 94 GLU A C 1
ATOM 755 O O . GLU A 1 94 ? -25.205 11.395 28.692 1.00 83.56 94 GLU A O 1
ATOM 760 N N . VAL A 1 95 ? -27.245 10.590 29.137 1.00 84.31 95 VAL A N 1
ATOM 761 C CA . VAL A 1 95 ? -27.828 10.934 27.826 1.00 84.31 95 VAL A CA 1
ATOM 762 C C . VAL A 1 95 ? -27.740 12.442 27.557 1.00 84.31 95 VAL A C 1
ATOM 764 O O . VAL A 1 95 ? -27.269 12.849 26.493 1.00 84.31 95 VAL A O 1
ATOM 767 N N . GLU A 1 96 ? -28.088 13.273 28.544 1.00 84.19 96 GLU A N 1
ATOM 768 C CA . GLU A 1 96 ? -27.961 14.735 28.447 1.00 84.19 96 GLU A CA 1
ATOM 769 C C . GLU A 1 96 ? -26.500 15.188 28.289 1.00 84.19 96 GLU A C 1
ATOM 771 O O . GLU A 1 96 ? -26.207 16.090 27.504 1.00 84.19 96 GLU A O 1
ATOM 776 N N . ARG A 1 97 ? -25.559 14.540 28.989 1.00 81.19 97 ARG A N 1
ATOM 777 C CA . ARG A 1 97 ? -24.123 14.859 28.924 1.00 81.19 97 ARG A CA 1
ATOM 778 C C . ARG A 1 97 ? -23.483 14.474 27.589 1.00 81.19 97 ARG A C 1
ATOM 780 O O . ARG A 1 97 ? -22.574 15.164 27.128 1.00 81.19 97 ARG A O 1
ATOM 787 N N . ILE A 1 98 ? -23.886 13.345 27.007 1.00 79.06 98 ILE A N 1
ATOM 788 C CA . ILE A 1 98 ? -23.292 12.800 25.775 1.00 79.06 98 ILE A CA 1
ATOM 789 C C . ILE A 1 98 ? -23.933 13.441 24.528 1.00 79.06 98 ILE A C 1
ATOM 791 O O . ILE A 1 98 ? -23.348 13.397 23.447 1.00 79.06 98 ILE A O 1
ATOM 795 N N . GLY A 1 99 ? -25.079 14.113 24.683 1.00 68.56 99 GLY A N 1
ATOM 796 C CA . GLY A 1 99 ? -25.704 14.910 23.628 1.00 68.56 99 GLY A CA 1
ATOM 797 C C . GLY A 1 99 ? -26.431 14.075 22.575 1.00 68.56 99 GLY A C 1
ATOM 798 O O . GLY A 1 99 ? -26.516 14.491 21.421 1.00 68.56 99 GLY A O 1
ATOM 799 N N . SER A 1 100 ? -26.948 12.902 22.947 1.00 58.66 100 SER A N 1
ATOM 800 C CA . SER A 1 100 ? -27.880 12.168 22.092 1.00 58.66 100 SER A CA 1
ATOM 801 C C . SER A 1 100 ? -29.288 12.725 22.314 1.00 58.66 100 SER A C 1
ATOM 803 O O . SER A 1 100 ? -29.889 12.451 23.353 1.00 58.66 100 SER A O 1
ATOM 805 N N . MET A 1 101 ? -29.775 13.541 21.371 1.00 47.31 101 MET A N 1
ATOM 806 C CA . MET A 1 101 ? -31.218 13.789 21.221 1.00 47.31 101 MET A CA 1
ATOM 807 C C . MET A 1 101 ? -31.946 12.496 20.860 1.00 47.31 101 MET A C 1
ATOM 809 O O . MET A 1 101 ? -31.375 11.715 20.063 1.00 47.31 101 MET A O 1
#

pLDDT: mean 89.61, std 10.06, range [47.31, 97.69]

Secondary structure (DSSP, 8-state):
-HHHHTS-HHHHHHHHHHHHHHHHHHHHHHHHHHHHHHHHHHHHHHHHHHHHHHHHHHHHHHHHHHHHHHHHHHTSHHHHT--HHHHHHHHHHHHHHHT--

Foldseek 3Di:
DVVLVPDDPVVNVVVVVVVVVVVVVVVVVVVCVVVCVVVVVVVVVVVVVVVVVVVVVVVVVVVVVVVVVVVVLCVDPQNVVVDCVSSVVVVVVVCVVVPDD